Protein AF-A0A2A2T9T8-F1 (afdb_monomer)

Sequence (78 aa):
MSELNLEQMEAVIHSFKEDLDQSYTVFTVTTADFILAAEFIQQWETGLRAGDALHLAIARNRSVENLLSLDRGLINAA

InterPro domains:
  IPR029060 PIN-like domain superfamily [SSF88723] (16-75)

pLDDT: mean 91.88, std 6.55, range [53.56, 98.12]

Foldseek 3Di:
DDDDDPVRVVVVVVVVVVCVVPPDDDDDQDPQLQVQLVVLVVPVVLVDDSVLSSVVSVCVVVVPPDDDDPPPSSVSSD

Structure (mmCIF, N/CA/C/O backbone):
data_AF-A0A2A2T9T8-F1
#
_entry.id   AF-A0A2A2T9T8-F1
#
loop_
_atom_site.group_PDB
_atom_site.id
_atom_site.type_symbol
_atom_site.label_atom_id
_atom_site.label_alt_id
_atom_site.label_comp_id
_atom_site.label_asym_id
_atom_site.label_entity_id
_atom_site.label_seq_id
_atom_site.pdbx_PDB_ins_code
_atom_site.Cartn_x
_atom_site.Cartn_y
_atom_site.Cartn_z
_atom_site.occupancy
_atom_site.B_iso_or_equiv
_atom_site.auth_seq_id
_atom_site.auth_comp_id
_atom_site.auth_asym_id
_atom_site.auth_atom_id
_atom_site.pdbx_PDB_model_num
ATOM 1 N N . MET A 1 1 ? 29.281 1.546 -3.803 1.00 53.56 1 MET A N 1
ATOM 2 C CA . MET A 1 1 ? 28.297 1.062 -4.791 1.00 53.56 1 MET A CA 1
ATOM 3 C C . MET A 1 1 ? 28.836 1.418 -6.159 1.00 53.56 1 MET A C 1
ATOM 5 O O . MET A 1 1 ? 29.200 2.570 -6.342 1.00 53.56 1 MET A O 1
ATOM 9 N N . SER A 1 2 ? 28.996 0.444 -7.051 1.00 78.12 2 SER A N 1
ATOM 10 C CA . SER A 1 2 ? 29.324 0.706 -8.456 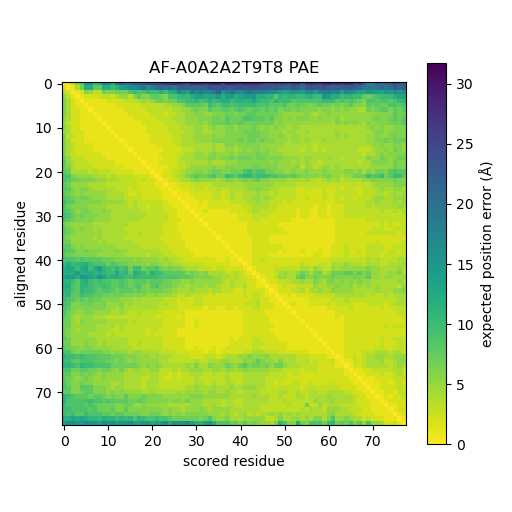1.00 78.12 2 SER A CA 1
ATOM 11 C C . SER A 1 2 ? 28.078 1.225 -9.167 1.00 78.12 2 SER A C 1
ATOM 13 O O . SER A 1 2 ? 26.996 0.674 -8.966 1.00 78.12 2 SER A O 1
ATOM 15 N N . GLU A 1 3 ? 28.224 2.278 -9.962 1.00 87.56 3 GLU A N 1
ATOM 16 C CA . GLU A 1 3 ? 27.141 2.786 -10.806 1.00 87.56 3 GLU A CA 1
ATOM 17 C C . GLU A 1 3 ? 26.808 1.776 -11.914 1.00 87.56 3 GLU A C 1
ATOM 19 O O . GLU A 1 3 ? 27.680 1.036 -12.376 1.00 87.56 3 GLU A O 1
ATOM 24 N N . LEU A 1 4 ? 25.533 1.720 -12.305 1.00 91.69 4 LEU A N 1
ATOM 25 C CA . LEU A 1 4 ? 25.065 0.864 -13.395 1.00 91.69 4 LEU A CA 1
ATOM 26 C C . LEU A 1 4 ? 25.501 1.454 -14.739 1.00 91.69 4 LEU A C 1
ATOM 28 O O . LEU A 1 4 ? 25.429 2.665 -14.941 1.00 91.69 4 LEU A O 1
ATOM 32 N N . ASN A 1 5 ? 25.914 0.599 -15.673 1.00 94.50 5 ASN A N 1
ATOM 33 C CA . ASN A 1 5 ? 26.104 1.016 -17.061 1.00 94.50 5 ASN A CA 1
ATOM 34 C C . ASN A 1 5 ? 24.755 1.076 -17.812 1.00 94.50 5 ASN A C 1
ATOM 36 O O . ASN A 1 5 ? 23.719 0.659 -17.290 1.00 94.50 5 ASN A O 1
ATOM 40 N N . LEU A 1 6 ? 24.761 1.598 -19.044 1.00 95.31 6 LEU A N 1
ATOM 41 C CA . LEU A 1 6 ? 23.533 1.802 -19.823 1.00 95.31 6 LEU A CA 1
ATOM 42 C C . LEU A 1 6 ? 22.769 0.493 -20.089 1.00 95.31 6 LEU A C 1
ATOM 44 O O . LEU A 1 6 ? 21.558 0.451 -19.905 1.00 95.31 6 LEU A O 1
ATOM 48 N N . GLU A 1 7 ? 23.477 -0.579 -20.449 1.00 96.19 7 GLU A N 1
ATOM 49 C CA . GLU A 1 7 ? 22.882 -1.898 -20.706 1.00 96.19 7 GLU A CA 1
ATOM 50 C C . GLU A 1 7 ? 22.205 -2.459 -19.446 1.00 96.19 7 GLU A C 1
ATOM 52 O O . GLU A 1 7 ? 21.074 -2.939 -19.489 1.00 96.19 7 GLU A O 1
ATOM 57 N N . GLN A 1 8 ? 22.860 -2.327 -18.290 1.00 95.81 8 GLN A N 1
ATOM 58 C CA . GLN A 1 8 ? 22.304 -2.734 -17.002 1.00 95.81 8 GLN A CA 1
ATOM 59 C C . GLN A 1 8 ? 21.082 -1.894 -16.617 1.00 95.81 8 GLN A C 1
ATOM 61 O O . GLN A 1 8 ? 20.109 -2.439 -16.100 1.00 95.81 8 GLN A O 1
ATOM 66 N N . MET A 1 9 ? 21.105 -0.582 -16.871 1.00 95.31 9 MET A N 1
ATOM 67 C CA . MET A 1 9 ? 19.946 0.283 -16.634 1.00 95.31 9 MET A CA 1
ATOM 68 C C . MET A 1 9 ? 18.749 -0.129 -17.493 1.00 95.31 9 MET A C 1
ATOM 70 O O . MET A 1 9 ? 17.637 -0.242 -16.975 1.00 95.31 9 MET A O 1
ATOM 74 N N . GLU A 1 10 ? 18.962 -0.371 -18.786 1.00 96.94 10 GLU A N 1
ATOM 75 C CA . GLU A 1 10 ? 17.902 -0.796 -19.702 1.00 96.94 10 GLU A CA 1
ATOM 76 C C . GLU A 1 10 ? 17.315 -2.149 -19.293 1.00 96.94 10 GLU A C 1
ATOM 78 O O . GLU A 1 10 ? 16.091 -2.282 -19.212 1.00 96.94 10 GLU A O 1
ATOM 83 N N . ALA A 1 11 ? 18.168 -3.117 -18.945 1.00 96.88 11 ALA A N 1
ATOM 84 C CA . ALA A 1 11 ? 17.739 -4.435 -18.488 1.00 96.88 11 ALA A CA 1
ATOM 85 C C . ALA A 1 11 ? 16.888 -4.363 -17.208 1.00 96.88 11 ALA A C 1
ATOM 87 O O . ALA A 1 11 ? 15.834 -4.995 -17.130 1.00 96.88 11 ALA A O 1
ATOM 88 N N . VAL A 1 12 ? 17.297 -3.552 -16.223 1.00 96.19 12 VAL A N 1
ATOM 89 C CA . VAL A 1 12 ? 16.545 -3.371 -14.969 1.00 96.19 12 VAL A CA 1
ATOM 90 C C . VAL A 1 12 ? 15.178 -2.738 -15.227 1.00 96.19 12 VAL A C 1
ATOM 92 O O . VAL A 1 12 ? 14.174 -3.203 -14.690 1.00 96.19 12 VAL A O 1
ATOM 95 N N . ILE A 1 13 ? 15.108 -1.699 -16.065 1.00 96.06 13 ILE A N 1
ATOM 96 C CA . ILE A 1 13 ? 13.833 -1.044 -16.389 1.00 96.06 13 ILE A CA 1
ATOM 97 C C . ILE A 1 13 ? 12.908 -1.978 -17.171 1.00 96.06 13 ILE A C 1
ATOM 99 O O . ILE A 1 13 ? 11.696 -1.948 -16.956 1.00 96.06 13 ILE A O 1
ATOM 103 N N . HIS A 1 14 ? 13.454 -2.788 -18.078 1.00 96.44 14 HIS A N 1
ATOM 104 C CA . HIS A 1 14 ? 12.669 -3.762 -18.826 1.00 96.44 14 HIS A CA 1
ATOM 105 C C . HIS A 1 14 ? 12.075 -4.823 -17.895 1.00 96.44 14 HIS A C 1
ATOM 107 O O . HIS A 1 14 ? 10.854 -4.952 -17.846 1.00 96.44 14 HIS A O 1
ATOM 113 N N . SER A 1 15 ? 12.914 -5.467 -17.079 1.00 96.06 15 SER A N 1
ATOM 114 C CA . SER A 1 15 ? 12.484 -6.478 -16.105 1.00 96.06 15 SER A CA 1
ATOM 115 C C . SER A 1 15 ? 11.439 -5.929 -15.130 1.00 96.06 15 SER A C 1
ATOM 117 O O . SER A 1 15 ? 10.430 -6.579 -14.881 1.00 96.06 15 SER A O 1
ATOM 119 N N . PHE A 1 16 ? 11.610 -4.698 -14.638 1.00 94.75 16 PHE A N 1
ATOM 120 C CA . PHE A 1 16 ? 10.629 -4.089 -13.740 1.00 94.75 16 PHE A CA 1
ATOM 121 C C . PHE A 1 16 ? 9.258 -3.882 -14.403 1.00 94.75 16 PHE A C 1
ATOM 123 O O . PHE A 1 16 ? 8.225 -4.055 -13.761 1.00 94.75 16 PHE A O 1
ATOM 130 N N . LYS A 1 17 ? 9.225 -3.515 -15.690 1.00 94.75 17 LYS A N 1
ATOM 131 C CA . LYS A 1 17 ? 7.963 -3.365 -16.432 1.00 94.75 17 LYS A CA 1
ATOM 132 C C . LYS A 1 17 ? 7.270 -4.703 -16.661 1.00 94.75 17 LYS A C 1
ATOM 134 O O . LYS A 1 17 ? 6.048 -4.746 -16.584 1.00 94.75 17 LYS A O 1
ATOM 139 N N . GLU A 1 18 ? 8.031 -5.758 -16.936 1.00 95.88 18 GLU A N 1
ATOM 140 C CA . GLU A 1 18 ? 7.484 -7.111 -17.062 1.00 95.88 18 GLU A CA 1
ATOM 141 C C . GLU A 1 18 ? 6.880 -7.580 -15.735 1.00 95.88 18 GLU A C 1
ATOM 143 O O . GLU A 1 18 ? 5.740 -8.036 -15.709 1.00 95.88 18 GLU A O 1
ATOM 148 N N . ASP A 1 19 ? 7.578 -7.364 -14.617 1.00 95.19 19 ASP A N 1
ATOM 149 C CA . ASP A 1 19 ? 7.060 -7.710 -13.292 1.00 95.19 19 ASP A CA 1
ATOM 150 C C . ASP A 1 19 ? 5.778 -6.943 -12.933 1.00 95.19 19 ASP A C 1
ATOM 152 O O . ASP A 1 19 ? 4.859 -7.508 -12.337 1.00 95.19 19 ASP A O 1
ATOM 156 N N . LEU A 1 20 ? 5.687 -5.659 -13.299 1.00 93.50 20 LEU A N 1
ATOM 157 C CA . LEU A 1 20 ? 4.478 -4.858 -13.080 1.00 93.50 20 LEU A CA 1
ATOM 158 C C . LEU A 1 20 ? 3.254 -5.412 -13.816 1.00 93.50 20 LEU A C 1
ATOM 160 O O . LEU A 1 20 ? 2.143 -5.257 -13.314 1.00 93.50 20 LEU A O 1
ATOM 164 N N . ASP A 1 21 ? 3.449 -6.022 -14.984 1.00 91.62 21 ASP A N 1
ATOM 165 C CA . ASP A 1 21 ? 2.367 -6.589 -15.792 1.00 91.62 21 ASP A CA 1
ATOM 166 C C . ASP A 1 21 ? 2.025 -8.029 -15.373 1.00 91.62 21 ASP A C 1
ATOM 168 O O . ASP A 1 21 ? 0.860 -8.423 -15.387 1.00 91.62 21 ASP A O 1
ATOM 172 N N . GLN A 1 22 ? 3.029 -8.816 -14.969 1.00 93.62 22 GLN A N 1
ATOM 173 C CA . GLN A 1 22 ? 2.889 -10.271 -14.828 1.00 93.62 22 GLN A CA 1
ATOM 174 C C . GLN A 1 22 ? 2.982 -10.790 -13.391 1.00 93.62 22 GLN A C 1
ATOM 176 O O . GLN A 1 22 ? 2.424 -11.847 -13.090 1.00 93.62 22 GLN A O 1
ATOM 181 N N . SER A 1 23 ? 3.672 -10.074 -12.505 1.00 93.38 23 SER A N 1
ATOM 182 C CA . SER A 1 23 ? 4.080 -10.592 -11.193 1.00 93.38 23 SER A CA 1
ATOM 183 C C . SER A 1 23 ? 3.372 -9.902 -10.023 1.00 93.38 23 SER A C 1
ATOM 185 O O . SER A 1 23 ? 3.194 -10.517 -8.969 1.00 93.38 23 SER A O 1
ATOM 187 N N . TYR A 1 24 ? 2.957 -8.639 -10.172 1.00 92.00 24 TYR A N 1
ATOM 188 C CA . TYR A 1 24 ? 2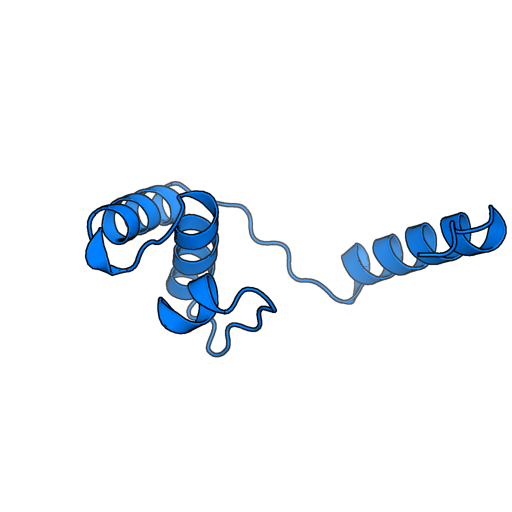.427 -7.842 -9.062 1.00 92.00 24 TYR A CA 1
ATOM 189 C C . TYR A 1 24 ? 0.925 -7.575 -9.151 1.00 92.00 24 TYR A C 1
ATOM 191 O O . TYR A 1 24 ? 0.381 -7.193 -10.180 1.00 92.00 24 TYR A O 1
ATOM 199 N N . THR A 1 25 ? 0.251 -7.681 -8.004 1.00 91.25 25 THR A N 1
ATOM 200 C CA . THR A 1 25 ? -1.089 -7.114 -7.822 1.00 91.25 25 THR A CA 1
ATOM 201 C C . THR A 1 25 ? -0.957 -5.707 -7.253 1.00 91.25 25 THR A C 1
ATOM 203 O O . THR A 1 25 ? -0.472 -5.528 -6.135 1.00 91.25 25 THR A O 1
ATOM 206 N N . VAL A 1 26 ? -1.399 -4.701 -8.008 1.00 90.19 26 VAL A N 1
ATOM 207 C CA . VAL A 1 26 ? -1.372 -3.300 -7.568 1.00 90.19 26 VAL A CA 1
ATOM 208 C C . VAL A 1 26 ? -2.696 -2.943 -6.901 1.00 90.19 26 VAL A C 1
ATOM 210 O O . VAL A 1 26 ? -3.757 -2.999 -7.521 1.00 90.19 26 VAL A O 1
ATOM 213 N N . PHE A 1 27 ? -2.638 -2.527 -5.637 1.00 91.94 27 PHE A N 1
ATOM 214 C CA . PHE A 1 27 ? -3.815 -2.063 -4.911 1.00 91.94 27 PHE A CA 1
ATOM 215 C C . PHE A 1 27 ? -3.966 -0.549 -5.018 1.00 91.94 27 PHE A C 1
ATOM 217 O O . PHE A 1 27 ? -3.091 0.209 -4.602 1.00 91.94 27 PHE A O 1
ATOM 224 N N . THR A 1 28 ? -5.122 -0.097 -5.500 1.00 94.88 28 THR A N 1
ATOM 225 C CA . THR A 1 28 ? -5.521 1.301 -5.329 1.00 94.88 28 THR A CA 1
ATOM 226 C C . THR A 1 28 ? -5.760 1.576 -3.848 1.00 94.88 28 THR A C 1
ATOM 228 O O . THR A 1 28 ? -6.477 0.830 -3.173 1.00 94.88 28 THR A O 1
ATOM 231 N N . VAL A 1 29 ? -5.151 2.645 -3.341 1.00 96.50 29 VAL A N 1
ATOM 232 C CA . VAL A 1 29 ? -5.356 3.102 -1.965 1.00 96.50 29 VAL A CA 1
ATOM 233 C C . VAL A 1 29 ? -6.750 3.711 -1.838 1.00 96.50 29 VAL A C 1
ATOM 235 O O . VAL A 1 29 ? -7.178 4.497 -2.681 1.00 96.50 29 VAL A O 1
ATOM 238 N N . THR A 1 30 ? -7.459 3.350 -0.778 1.00 97.62 30 THR A N 1
ATOM 239 C CA . THR A 1 30 ? -8.830 3.785 -0.502 1.00 97.62 30 THR A CA 1
ATOM 240 C C . THR A 1 30 ? -8.887 4.674 0.733 1.00 97.62 30 THR A C 1
ATOM 242 O O . THR A 1 30 ? -7.974 4.693 1.555 1.00 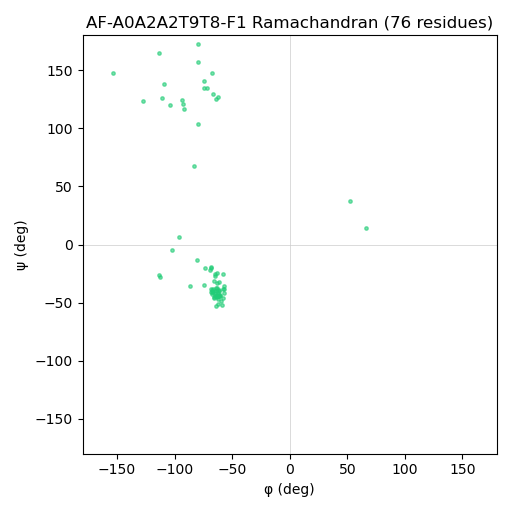97.62 30 THR A O 1
ATOM 245 N N . THR A 1 31 ? -10.002 5.379 0.924 1.00 98.06 31 THR A N 1
ATOM 246 C CA . THR A 1 31 ? -10.243 6.158 2.147 1.00 98.06 31 THR A CA 1
ATOM 247 C C . THR A 1 31 ? -10.177 5.298 3.413 1.00 98.06 31 THR A C 1
ATOM 249 O O . THR A 1 31 ? -9.667 5.766 4.427 1.00 98.06 31 THR A O 1
ATOM 252 N N . ALA A 1 32 ? -10.629 4.040 3.359 1.00 97.94 32 ALA A N 1
ATOM 253 C CA . ALA A 1 32 ? -10.558 3.126 4.500 1.00 97.94 32 ALA A CA 1
ATOM 254 C C . ALA A 1 32 ? -9.108 2.832 4.922 1.00 97.94 32 ALA A C 1
ATOM 256 O O . ALA A 1 32 ? -8.828 2.699 6.111 1.00 97.94 32 ALA A O 1
ATOM 257 N N . ASP A 1 33 ? -8.179 2.799 3.963 1.00 98.12 33 ASP A N 1
ATOM 258 C CA . ASP A 1 33 ? -6.752 2.620 4.241 1.00 98.12 33 ASP A C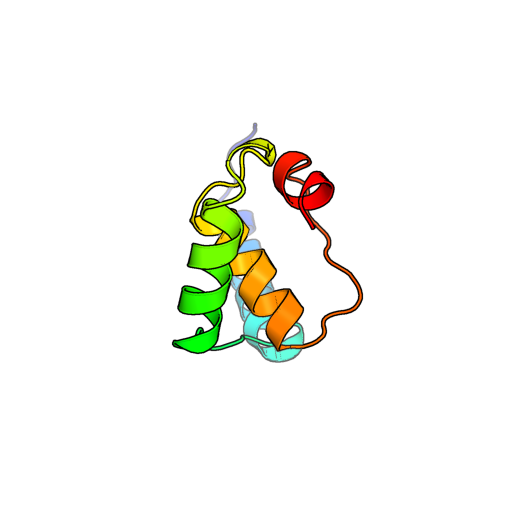A 1
ATOM 259 C C . ASP A 1 33 ? -6.180 3.836 4.977 1.00 98.12 33 ASP A C 1
ATOM 261 O O . ASP A 1 33 ? -5.441 3.684 5.944 1.00 98.12 33 ASP A O 1
ATOM 265 N N . PHE A 1 34 ? -6.574 5.049 4.581 1.00 97.75 34 PHE A N 1
ATOM 266 C CA . PHE A 1 34 ? -6.142 6.272 5.263 1.00 97.75 34 PHE A CA 1
ATOM 267 C C . PHE A 1 34 ? -6.707 6.402 6.679 1.00 97.75 34 PHE A C 1
ATOM 269 O O . PHE A 1 34 ? -5.990 6.843 7.576 1.00 97.75 34 PHE A O 1
ATOM 276 N N . ILE A 1 35 ? -7.969 6.018 6.889 1.00 98.00 35 ILE A N 1
ATOM 277 C CA . ILE A 1 35 ? -8.592 6.039 8.219 1.00 98.00 35 ILE A CA 1
ATOM 278 C C . ILE A 1 35 ? -7.847 5.084 9.154 1.00 98.00 35 ILE A C 1
ATOM 280 O O . ILE A 1 35 ? -7.393 5.505 10.215 1.00 98.00 35 ILE A O 1
ATOM 284 N N . LEU A 1 36 ? -7.634 3.836 8.729 1.00 97.38 36 LEU A N 1
ATOM 285 C CA . LEU A 1 36 ? -6.922 2.846 9.536 1.00 97.38 36 LEU A CA 1
ATOM 286 C C . LEU A 1 36 ? -5.453 3.244 9.775 1.00 97.38 36 LEU A C 1
ATOM 288 O O . LEU A 1 36 ? -4.934 3.087 10.877 1.00 97.38 36 LEU A O 1
ATOM 292 N N . ALA A 1 37 ? -4.785 3.836 8.782 1.00 97.00 37 ALA A N 1
ATOM 293 C CA . ALA A 1 37 ? -3.434 4.361 8.962 1.00 97.00 37 ALA A CA 1
ATOM 294 C C . ALA A 1 37 ? -3.381 5.469 10.030 1.00 97.00 37 ALA A C 1
ATOM 296 O O . ALA A 1 37 ? -2.451 5.508 10.835 1.00 97.00 37 ALA A O 1
ATOM 297 N N . ALA A 1 38 ? -4.383 6.353 10.074 1.00 96.19 38 ALA A N 1
ATOM 298 C CA . ALA A 1 38 ? -4.475 7.392 11.097 1.00 96.19 38 ALA A CA 1
ATOM 299 C C . ALA A 1 38 ? -4.690 6.811 12.505 1.00 96.19 38 ALA A C 1
ATOM 301 O O . ALA A 1 38 ? -4.212 7.391 13.479 1.00 96.19 38 ALA A O 1
ATOM 302 N N . GLU A 1 39 ? -5.376 5.674 12.628 1.00 95.69 39 GLU A N 1
ATOM 303 C CA . GLU A 1 39 ? -5.501 4.942 13.894 1.00 95.69 39 GLU A CA 1
ATOM 304 C C . GLU A 1 39 ? -4.161 4.331 14.331 1.00 95.69 39 GLU A C 1
ATOM 306 O O . GLU A 1 39 ? -3.800 4.430 15.502 1.00 95.69 39 GLU A O 1
ATOM 311 N N . PHE A 1 40 ? -3.376 3.768 13.407 1.00 94.31 40 PHE A N 1
ATOM 312 C CA . PHE A 1 40 ? -2.049 3.229 13.732 1.00 94.31 40 PHE A CA 1
ATOM 313 C C . PHE A 1 40 ? -1.065 4.301 14.195 1.00 94.31 40 PHE A C 1
ATOM 315 O O . PHE A 1 40 ? -0.350 4.093 15.169 1.00 94.31 40 PHE A O 1
ATOM 322 N N . ILE A 1 41 ? -1.055 5.472 13.555 1.00 93.38 41 ILE A N 1
ATOM 323 C CA . ILE A 1 41 ? -0.142 6.567 13.929 1.00 93.38 41 ILE A CA 1
ATOM 324 C C . ILE A 1 41 ? -0.448 7.106 15.337 1.00 93.38 41 ILE A C 1
ATOM 326 O O . ILE A 1 41 ? 0.440 7.637 16.002 1.00 93.38 41 ILE A O 1
ATOM 330 N N . GLN A 1 42 ? -1.685 6.956 15.824 1.00 92.12 42 GLN A N 1
ATOM 331 C CA . GLN A 1 42 ? -2.039 7.339 17.195 1.00 92.12 42 GLN A CA 1
ATOM 332 C C . GLN A 1 42 ? -1.373 6.446 18.254 1.00 92.12 42 GLN A C 1
ATOM 334 O O . GLN A 1 42 ? -1.245 6.875 19.399 1.00 92.12 42 GLN A O 1
ATOM 339 N N . GLN A 1 43 ? -0.907 5.249 17.886 1.00 88.50 43 GLN A N 1
ATOM 340 C CA . GLN A 1 43 ? -0.121 4.359 18.746 1.00 88.50 43 GLN A CA 1
ATOM 341 C C . GLN A 1 43 ? 1.354 4.775 18.699 1.00 88.50 43 GLN A C 1
ATOM 343 O O . GLN A 1 43 ? 2.205 4.098 18.118 1.00 88.50 43 GLN A O 1
ATOM 348 N N . TRP A 1 44 ? 1.646 5.948 19.254 1.00 82.75 44 TRP A N 1
ATOM 349 C CA . TRP A 1 44 ? 2.943 6.623 19.158 1.00 82.75 44 TRP A CA 1
ATOM 350 C C . TRP A 1 44 ? 4.113 5.781 19.688 1.00 82.75 44 TRP A C 1
ATOM 352 O O . TRP A 1 44 ? 5.244 5.944 19.230 1.00 82.75 44 TRP A O 1
ATOM 362 N N . GLU A 1 45 ? 3.853 4.843 20.597 1.00 85.75 45 GLU A N 1
ATOM 363 C CA . GLU A 1 45 ? 4.831 3.906 21.151 1.00 85.75 45 GLU A CA 1
ATOM 364 C C . GLU A 1 45 ? 5.420 2.962 20.092 1.00 85.75 45 GLU A C 1
ATOM 366 O O . GLU A 1 45 ? 6.536 2.471 20.257 1.00 85.75 45 GLU A O 1
ATOM 371 N N . THR A 1 46 ? 4.697 2.724 18.993 1.00 84.56 46 THR A N 1
ATOM 372 C CA . THR A 1 46 ? 5.157 1.874 17.881 1.00 84.56 46 THR A CA 1
ATOM 373 C C . THR A 1 46 ? 6.233 2.546 17.027 1.00 84.56 46 THR A C 1
ATOM 375 O O . THR A 1 46 ?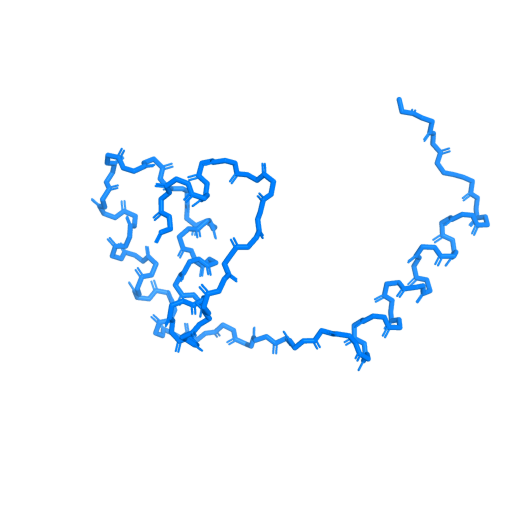 6.964 1.867 16.309 1.00 84.56 46 THR A O 1
ATOM 378 N N . GLY A 1 47 ? 6.339 3.880 17.078 1.00 85.62 47 GLY A N 1
ATOM 379 C CA . GLY A 1 47 ? 7.250 4.647 16.228 1.00 85.62 47 GLY A CA 1
ATOM 380 C C . GLY A 1 47 ? 6.907 4.608 14.732 1.00 85.62 47 GLY A C 1
ATOM 381 O O . GLY A 1 47 ? 7.748 4.986 13.912 1.00 85.62 47 GLY A O 1
ATOM 382 N N . LEU A 1 48 ? 5.701 4.163 14.356 1.00 89.25 48 LEU A N 1
ATOM 383 C CA . LEU A 1 48 ? 5.274 4.082 12.961 1.00 89.25 48 LEU A CA 1
ATOM 384 C C . LEU A 1 48 ? 5.245 5.458 12.289 1.00 89.25 48 LEU A C 1
ATOM 386 O O . LEU A 1 48 ? 4.577 6.392 12.737 1.00 89.25 48 LEU A O 1
ATOM 390 N N . ARG A 1 49 ? 5.925 5.569 11.144 1.00 90.19 49 ARG A N 1
ATOM 391 C CA . ARG A 1 49 ? 5.803 6.737 10.264 1.00 90.19 49 ARG A CA 1
ATOM 392 C C . ARG A 1 49 ? 4.530 6.615 9.432 1.00 90.19 49 ARG A C 1
ATOM 394 O O . ARG A 1 49 ? 4.066 5.516 9.143 1.00 90.19 49 ARG A O 1
ATOM 401 N N . ALA A 1 50 ? 4.010 7.743 8.953 1.00 91.62 50 ALA A N 1
ATOM 402 C CA . ALA A 1 50 ? 2.748 7.765 8.211 1.00 91.62 50 ALA A CA 1
ATOM 403 C C . ALA A 1 50 ? 2.730 6.856 6.966 1.00 91.62 50 ALA A C 1
ATOM 405 O O . ALA A 1 50 ? 1.724 6.206 6.692 1.00 91.62 50 ALA A O 1
ATOM 406 N N . GLY A 1 51 ? 3.846 6.775 6.234 1.00 91.88 51 GLY A N 1
ATOM 407 C CA . GLY A 1 51 ? 3.963 5.876 5.083 1.00 91.88 51 GLY A CA 1
ATOM 408 C C . GLY A 1 51 ? 3.921 4.398 5.478 1.00 91.88 51 GLY A C 1
ATOM 409 O O . GLY A 1 51 ? 3.250 3.611 4.817 1.00 91.88 51 GLY A O 1
ATOM 410 N N . ASP A 1 52 ? 4.583 4.030 6.573 1.00 93.12 52 ASP A N 1
ATOM 411 C CA . ASP A 1 52 ? 4.608 2.660 7.094 1.00 93.12 52 ASP A CA 1
ATOM 412 C C . ASP A 1 52 ? 3.212 2.240 7.573 1.00 93.12 52 ASP A C 1
ATOM 414 O O . ASP A 1 52 ? 2.697 1.194 7.179 1.00 93.12 52 ASP A O 1
ATOM 418 N N . ALA A 1 53 ? 2.546 3.121 8.323 1.00 95.06 53 ALA A N 1
ATOM 419 C CA . ALA A 1 53 ? 1.167 2.932 8.760 1.00 95.06 53 ALA A CA 1
ATOM 420 C C . ALA A 1 53 ? 0.199 2.738 7.581 1.00 95.06 53 ALA A C 1
ATOM 422 O O . ALA A 1 53 ? -0.699 1.901 7.653 1.00 95.06 53 ALA A O 1
ATOM 423 N N . LEU A 1 54 ? 0.395 3.464 6.473 1.00 96.06 54 LEU A N 1
ATOM 424 C CA . LEU A 1 54 ? -0.429 3.296 5.277 1.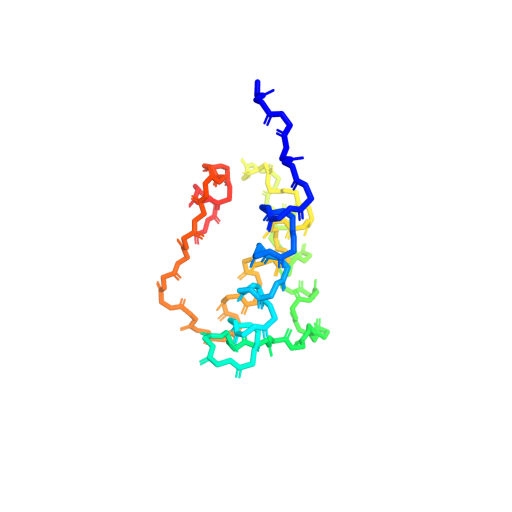00 96.06 54 LEU A CA 1
ATOM 425 C C . LEU A 1 54 ? -0.216 1.933 4.607 1.00 96.06 54 LEU A C 1
ATOM 427 O O . LEU A 1 54 ? -1.195 1.287 4.238 1.00 96.06 54 LEU A O 1
ATOM 431 N N . HIS A 1 55 ? 1.029 1.463 4.485 1.00 94.62 55 HIS A N 1
ATOM 432 C CA . HIS A 1 55 ? 1.298 0.125 3.944 1.00 94.62 55 HIS A CA 1
ATOM 433 C C . HIS A 1 55 ? 0.678 -0.972 4.820 1.00 94.62 55 HIS A C 1
ATOM 435 O O . HIS A 1 55 ? 0.056 -1.894 4.288 1.00 94.62 55 HIS A O 1
ATOM 441 N N . LEU A 1 56 ? 0.773 -0.841 6.148 1.00 94.19 56 LEU A N 1
ATOM 442 C CA . LEU A 1 56 ? 0.118 -1.755 7.089 1.00 94.19 56 LEU A CA 1
ATOM 443 C C . LEU A 1 56 ? -1.402 -1.740 6.939 1.00 94.19 56 LEU A C 1
ATOM 445 O O . LEU A 1 56 ? -2.027 -2.798 6.908 1.00 94.19 56 LEU A O 1
ATOM 449 N N . ALA A 1 57 ? -2.003 -0.558 6.807 1.00 96.31 57 ALA A N 1
ATOM 450 C CA . ALA A 1 57 ? -3.444 -0.423 6.648 1.00 96.31 57 ALA A CA 1
ATOM 451 C C . ALA A 1 57 ? -3.940 -1.080 5.354 1.00 96.31 57 ALA A C 1
ATOM 453 O O . ALA A 1 57 ? -4.922 -1.823 5.384 1.00 96.31 57 ALA A O 1
ATOM 454 N N . ILE A 1 58 ? -3.223 -0.884 4.240 1.00 96.38 58 ILE A N 1
ATOM 455 C CA . ILE A 1 58 ? -3.513 -1.561 2.970 1.00 96.38 58 ILE A CA 1
ATOM 456 C C . ILE A 1 58 ? -3.431 -3.078 3.166 1.00 96.38 58 ILE A C 1
ATOM 458 O O . ILE A 1 58 ? -4.389 -3.778 2.849 1.00 96.38 58 ILE A O 1
ATOM 462 N N . ALA A 1 59 ? -2.336 -3.597 3.725 1.00 94.81 59 ALA A N 1
ATOM 463 C CA . ALA A 1 59 ? -2.168 -5.035 3.935 1.00 94.81 59 ALA A CA 1
ATOM 464 C C . ALA A 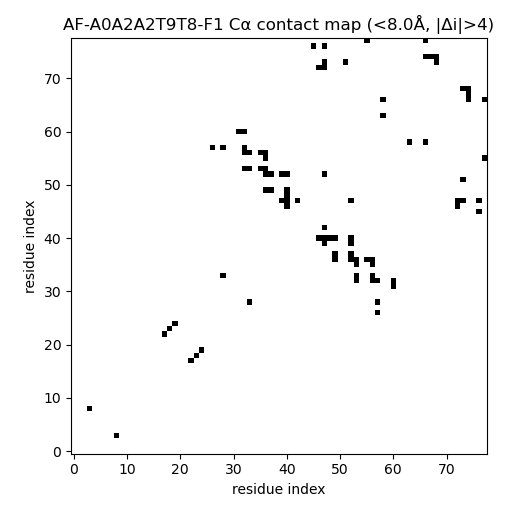1 59 ? -3.300 -5.623 4.799 1.00 94.81 59 ALA A C 1
ATOM 466 O O . ALA A 1 59 ? -3.921 -6.622 4.428 1.00 94.81 59 ALA A O 1
ATOM 467 N N . ARG A 1 60 ? -3.639 -4.949 5.904 1.00 94.56 60 ARG A N 1
ATOM 468 C CA . ARG A 1 60 ? -4.684 -5.372 6.84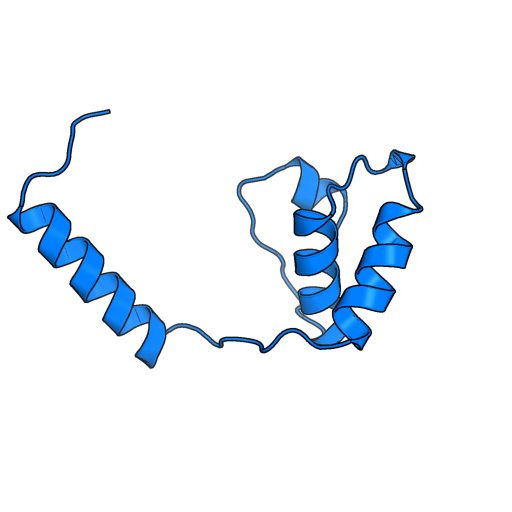3 1.00 94.56 60 ARG A CA 1
ATOM 469 C C . ARG A 1 60 ? -6.076 -5.364 6.214 1.00 94.56 60 ARG A C 1
ATOM 471 O O . ARG A 1 60 ? -6.808 -6.340 6.356 1.00 94.56 60 ARG A O 1
ATOM 478 N N . ASN A 1 61 ? -6.417 -4.320 5.460 1.00 96.56 61 ASN A N 1
ATOM 479 C CA . ASN A 1 61 ? -7.713 -4.209 4.784 1.00 96.56 61 ASN A CA 1
ATOM 480 C C . ASN A 1 61 ? -7.888 -5.211 3.631 1.00 96.56 61 ASN A C 1
ATOM 482 O O . ASN A 1 61 ? -9.021 -5.503 3.259 1.00 96.56 61 ASN A O 1
ATOM 486 N N . ARG A 1 62 ? -6.798 -5.745 3.060 1.00 94.75 62 ARG A N 1
ATOM 487 C CA . ARG A 1 62 ? -6.850 -6.852 2.082 1.00 94.75 62 ARG A CA 1
ATOM 488 C C . ARG A 1 62 ? -6.634 -8.229 2.715 1.00 94.75 62 ARG A C 1
ATOM 490 O O . ARG A 1 62 ? -6.533 -9.207 1.983 1.00 94.75 62 ARG A O 1
ATOM 497 N N . SER A 1 63 ? -6.562 -8.316 4.045 1.00 92.62 63 SER A N 1
ATOM 498 C CA . SER A 1 63 ? -6.303 -9.569 4.767 1.00 92.62 63 SER A CA 1
ATOM 499 C C . SER A 1 63 ? -5.047 -10.295 4.269 1.00 92.62 63 SER A C 1
ATOM 501 O O . SER A 1 63 ? -5.024 -11.519 4.173 1.00 92.62 63 SER A O 1
ATOM 503 N N . VAL A 1 64 ? -4.001 -9.534 3.928 1.00 92.75 64 VAL A N 1
ATOM 504 C CA . VAL A 1 64 ? -2.711 -10.101 3.529 1.00 92.75 64 VAL A CA 1
ATOM 505 C C . VAL A 1 64 ? -2.122 -10.853 4.720 1.00 92.75 64 VAL A C 1
ATOM 507 O O . VAL A 1 64 ? -1.958 -10.283 5.796 1.00 92.75 64 VAL A O 1
ATOM 510 N N . GLU A 1 65 ? -1.798 -12.129 4.520 1.00 87.69 65 GLU A N 1
ATOM 511 C CA . GLU A 1 65 ? -1.305 -13.001 5.593 1.00 87.69 65 GLU A CA 1
ATOM 512 C C . GLU A 1 65 ? 0.146 -12.704 5.980 1.00 87.69 65 GLU A C 1
ATOM 514 O O . GLU A 1 65 ? 0.511 -12.814 7.147 1.00 87.69 65 GLU A O 1
ATOM 519 N N . ASN A 1 66 ? 0.978 -12.325 5.006 1.00 90.69 66 ASN A N 1
ATOM 520 C CA . ASN A 1 66 ? 2.414 -12.152 5.197 1.00 90.69 66 ASN A CA 1
ATOM 521 C C . ASN A 1 66 ? 2.867 -10.775 4.712 1.00 90.69 66 ASN A C 1
ATOM 523 O O . ASN A 1 66 ? 2.711 -10.442 3.536 1.00 90.69 66 ASN A O 1
ATOM 527 N N . LEU A 1 67 ? 3.490 -10.005 5.605 1.00 90.25 67 LEU A N 1
ATOM 528 C CA . LEU A 1 67 ? 4.170 -8.759 5.268 1.00 90.25 67 LEU A CA 1
ATOM 529 C C . LEU A 1 67 ? 5.683 -8.985 5.270 1.00 90.25 67 LEU A C 1
ATOM 531 O O . LEU A 1 67 ? 6.267 -9.340 6.291 1.00 90.25 67 LEU A O 1
ATOM 535 N N . LEU A 1 68 ? 6.322 -8.757 4.125 1.00 92.25 68 LEU A N 1
ATOM 536 C CA . LEU A 1 68 ? 7.769 -8.867 3.968 1.00 92.25 68 LEU A CA 1
ATOM 537 C C . LEU A 1 68 ? 8.356 -7.476 3.741 1.00 92.25 68 LEU A C 1
ATOM 539 O O . LEU A 1 68 ? 7.933 -6.757 2.839 1.00 92.25 68 LEU A O 1
ATOM 543 N N . SER A 1 69 ? 9.338 -7.093 4.554 1.00 90.56 69 SER A N 1
ATOM 544 C CA . SER A 1 69 ? 10.024 -5.809 4.439 1.00 90.56 69 SER A CA 1
ATOM 545 C C . SER A 1 69 ? 11.438 -5.897 4.996 1.00 90.56 69 SER A C 1
ATOM 547 O O . SER A 1 69 ? 11.704 -6.626 5.952 1.00 90.56 69 SER A O 1
ATOM 549 N N . LEU A 1 70 ? 12.348 -5.130 4.396 1.00 93.06 70 LEU A N 1
ATOM 550 C CA . LEU A 1 70 ? 13.692 -4.910 4.934 1.00 93.06 70 LEU A CA 1
ATOM 551 C C . LEU A 1 70 ? 13.700 -3.840 6.038 1.00 93.06 70 LEU A C 1
ATOM 553 O O . LEU A 1 70 ? 14.682 -3.723 6.773 1.00 93.06 70 LEU A O 1
ATOM 557 N N . ASP A 1 71 ? 12.616 -3.072 6.177 1.00 89.06 71 ASP A N 1
ATOM 558 C CA . ASP A 1 71 ? 12.436 -2.133 7.278 1.00 89.06 71 ASP A CA 1
ATOM 559 C C . ASP A 1 71 ? 11.976 -2.891 8.532 1.00 89.06 71 ASP A C 1
ATOM 561 O O . ASP A 1 71 ? 10.821 -3.296 8.667 1.00 89.06 71 ASP A O 1
ATOM 565 N N . ARG A 1 72 ? 12.905 -3.087 9.472 1.00 85.75 72 ARG A N 1
ATOM 566 C CA . ARG A 1 72 ? 12.627 -3.773 10.744 1.00 85.75 72 ARG A CA 1
ATOM 567 C C . ARG A 1 72 ? 11.636 -3.002 11.617 1.00 85.75 72 ARG A C 1
ATOM 569 O O . ARG A 1 72 ? 10.947 -3.631 12.411 1.00 85.75 72 ARG A O 1
ATOM 576 N N . GLY A 1 73 ? 11.567 -1.676 11.488 1.00 84.25 73 GLY A N 1
ATOM 577 C CA . GLY A 1 73 ? 10.599 -0.856 12.213 1.00 84.25 73 GLY A CA 1
ATOM 578 C C . GLY A 1 73 ? 9.174 -1.168 11.769 1.00 84.25 73 GLY A C 1
ATOM 579 O O . GLY A 1 73 ? 8.319 -1.409 12.615 1.00 84.25 73 GLY A O 1
ATOM 580 N N . LEU A 1 74 ? 8.954 -1.271 10.453 1.00 85.19 74 LEU A N 1
ATOM 581 C CA . LEU A 1 74 ? 7.668 -1.690 9.885 1.00 85.19 74 LEU A CA 1
ATOM 582 C C . LEU A 1 74 ? 7.272 -3.092 10.368 1.00 85.19 74 LEU A C 1
ATOM 584 O O . LEU A 1 74 ? 6.150 -3.279 10.824 1.00 85.19 74 LEU A O 1
ATOM 588 N N . ILE A 1 75 ? 8.188 -4.065 10.290 1.00 88.06 75 ILE A N 1
ATOM 589 C CA . ILE A 1 75 ? 7.900 -5.455 10.683 1.00 88.06 75 ILE A CA 1
ATOM 590 C C . ILE A 1 75 ? 7.568 -5.577 12.171 1.00 88.06 75 ILE A C 1
ATOM 592 O O . ILE A 1 75 ? 6.670 -6.326 12.531 1.00 88.06 75 ILE A O 1
ATOM 596 N N . ASN A 1 76 ? 8.260 -4.840 13.039 1.00 84.75 76 ASN A N 1
ATOM 597 C CA . ASN A 1 76 ? 7.997 -4.892 14.478 1.00 84.75 76 ASN A CA 1
ATOM 598 C C . ASN A 1 76 ? 6.638 -4.291 14.868 1.00 84.75 76 ASN A C 1
ATOM 600 O O . ASN A 1 76 ? 6.160 -4.557 15.968 1.00 84.75 76 ASN A O 1
ATOM 604 N N . ALA A 1 77 ? 6.059 -3.454 14.008 1.00 79.69 77 ALA A N 1
ATOM 605 C CA . ALA A 1 77 ? 4.791 -2.779 14.248 1.00 79.69 77 ALA A CA 1
ATOM 606 C C . ALA A 1 77 ? 3.595 -3.416 13.508 1.00 79.69 77 ALA A C 1
ATOM 608 O O . ALA A 1 77 ? 2.468 -2.954 13.691 1.00 79.69 77 ALA A O 1
ATOM 609 N N . ALA A 1 78 ? 3.841 -4.432 12.671 1.00 73.81 78 ALA A N 1
ATOM 610 C CA . ALA A 1 78 ? 2.832 -5.192 11.926 1.00 73.81 78 ALA A CA 1
ATOM 611 C C . ALA A 1 78 ? 2.143 -6.248 12.804 1.00 73.81 78 ALA A C 1
ATOM 613 O O . ALA A 1 78 ? 0.899 -6.380 12.691 1.00 73.81 78 ALA A O 1
#

Radius of gyration: 16.29 Å; Cα contacts (8 Å, |Δi|>4): 46; chains: 1; bounding box: 40×21×42 Å

Mean predicted aligned error: 4.59 Å

Organism: NCBI:txid987040

Solvent-accessible surface area (backbone atoms only — not comparable to full-atom values): 4855 Å² total; per-residue (Å²): 133,84,81,78,52,71,69,56,48,52,50,51,55,51,52,51,53,50,38,60,74,76,71,54,87,84,78,82,88,48,71,70,24,54,55,47,14,56,58,49,47,69,48,60,90,61,67,58,49,72,70,51,24,34,55,51,21,45,38,59,76,69,66,57,88,75,88,85,71,91,51,62,66,55,62,76,63,109

Secondary st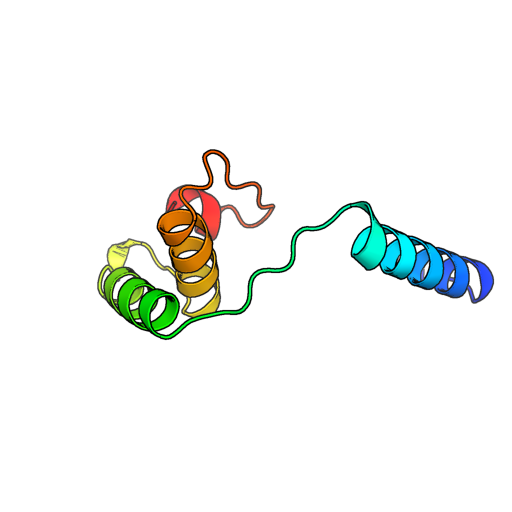ructure (DSSP, 8-state):
-PPPPHHHHHHHHHHHHHHHHHT-PPPPP-HHHHHHHHHHHT-GGG---HHHHHHHHHHHHTT-S----S-HHHHHH-